Protein AF-A0A968BWE9-F1 (afdb_monomer_lite)

Sequence (82 aa):
MEFSNTMRAHRERYGTTPAYREAARDMLRMVAPFAPHIAEELWMSLGEAYSVHQQPWPVCDAALTVEETIVLVIQVNGKVRD

Radius of gyration: 17.74 Å; chains: 1; bounding box: 42×24×45 Å

Structure (mmCIF, N/CA/C/O backbone):
data_AF-A0A968BWE9-F1
#
_entry.id   AF-A0A968BWE9-F1
#
loop_
_atom_site.group_PDB
_atom_site.id
_atom_site.type_symbol
_atom_site.label_atom_id
_atom_site.label_alt_id
_atom_site.label_comp_id
_atom_site.label_asym_id
_atom_site.label_entity_id
_atom_site.label_seq_id
_atom_site.pdbx_PDB_ins_code
_atom_site.Cartn_x
_atom_site.Cartn_y
_atom_site.Cartn_z
_atom_site.occupancy
_atom_site.B_iso_or_equiv
_atom_site.auth_seq_id
_atom_site.auth_comp_id
_atom_site.auth_asym_id
_atom_site.auth_atom_id
_atom_site.pdbx_PDB_model_num
ATOM 1 N N . MET A 1 1 ? -3.068 10.685 1.473 1.00 77.50 1 MET A N 1
ATOM 2 C CA . MET A 1 1 ? -2.058 11.234 2.412 1.00 77.50 1 MET A CA 1
ATOM 3 C C . MET A 1 1 ? -1.886 10.355 3.646 1.00 77.50 1 MET A C 1
ATOM 5 O O . MET A 1 1 ? -0.754 10.019 3.954 1.00 77.50 1 MET A O 1
ATOM 9 N N . GLU A 1 2 ? -2.961 9.923 4.309 1.00 93.88 2 GLU A N 1
ATOM 10 C CA . GLU A 1 2 ? -2.884 9.035 5.484 1.00 93.88 2 GLU A CA 1
ATOM 11 C C . GLU A 1 2 ? -2.115 7.729 5.226 1.00 93.88 2 GLU A C 1
ATOM 13 O O . GLU A 1 2 ? -1.162 7.438 5.940 1.00 93.88 2 GLU A O 1
ATOM 18 N N . PHE A 1 3 ? -2.420 7.017 4.136 1.00 93.19 3 PHE A N 1
ATOM 19 C CA . PHE A 1 3 ? -1.707 5.786 3.765 1.00 93.19 3 PHE A CA 1
ATOM 20 C C . PHE A 1 3 ? -0.183 5.982 3.647 1.00 93.19 3 PHE A C 1
ATOM 22 O O . PHE A 1 3 ? 0.597 5.201 4.189 1.00 93.19 3 PHE A O 1
ATOM 29 N N . SER A 1 4 ? 0.254 7.091 3.038 1.00 93.88 4 SER A N 1
ATOM 30 C CA . SER A 1 4 ? 1.676 7.444 2.942 1.00 93.88 4 SER A CA 1
ATOM 31 C C . SER A 1 4 ? 2.314 7.703 4.310 1.00 93.88 4 SER A C 1
ATOM 33 O O . SER A 1 4 ? 3.485 7.375 4.507 1.00 93.88 4 SER A O 1
ATOM 35 N N . ASN A 1 5 ? 1.572 8.297 5.249 1.00 96.56 5 ASN A N 1
ATOM 36 C CA . ASN A 1 5 ? 2.060 8.535 6.607 1.00 96.56 5 ASN A CA 1
ATOM 37 C C . ASN A 1 5 ? 2.234 7.208 7.358 1.00 96.56 5 ASN A C 1
ATOM 39 O O . ASN A 1 5 ? 3.276 6.994 7.979 1.00 96.56 5 ASN A O 1
ATOM 43 N N . THR A 1 6 ? 1.266 6.296 7.238 1.00 96.25 6 THR A N 1
ATOM 44 C CA . THR A 1 6 ? 1.327 4.952 7.831 1.00 96.25 6 THR A CA 1
ATOM 45 C C . THR A 1 6 ? 2.493 4.142 7.268 1.00 96.25 6 THR A C 1
ATOM 47 O O . THR A 1 6 ? 3.262 3.559 8.031 1.00 96.25 6 THR A O 1
ATOM 50 N N . MET A 1 7 ? 2.702 4.168 5.947 1.00 95.88 7 MET A N 1
ATOM 51 C CA . MET A 1 7 ? 3.855 3.520 5.310 1.00 95.88 7 MET A CA 1
ATOM 52 C C . MET A 1 7 ? 5.191 4.068 5.823 1.00 95.88 7 MET A C 1
ATOM 54 O O . MET A 1 7 ? 6.121 3.296 6.066 1.00 95.88 7 MET A O 1
ATOM 58 N N . ARG A 1 8 ? 5.300 5.391 6.010 1.00 95.56 8 ARG A N 1
ATOM 59 C CA . ARG A 1 8 ? 6.512 6.018 6.555 1.00 95.56 8 ARG A CA 1
ATOM 60 C C . ARG A 1 8 ? 6.798 5.521 7.972 1.00 95.56 8 ARG A C 1
ATOM 62 O O . ARG A 1 8 ? 7.903 5.046 8.221 1.00 95.56 8 ARG A O 1
ATOM 69 N N . ALA A 1 9 ? 5.799 5.553 8.854 1.00 96.62 9 ALA A N 1
ATOM 70 C CA . ALA A 1 9 ? 5.932 5.063 10.227 1.00 96.62 9 ALA A CA 1
ATOM 71 C C . ALA A 1 9 ? 6.288 3.565 10.274 1.00 96.62 9 ALA A C 1
ATOM 73 O O . ALA A 1 9 ? 7.156 3.148 11.043 1.00 96.62 9 ALA A O 1
ATOM 74 N N . HIS A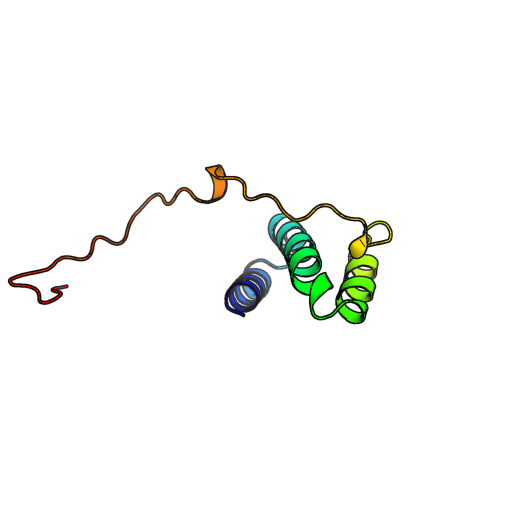 1 10 ? 5.673 2.754 9.406 1.00 96.81 10 HIS A N 1
ATOM 75 C CA . HIS A 1 10 ? 6.017 1.341 9.269 1.00 96.81 10 HIS A CA 1
ATOM 76 C C . HIS A 1 10 ? 7.488 1.160 8.864 1.00 96.81 10 HIS A C 1
ATOM 78 O O . HIS A 1 10 ? 8.195 0.357 9.469 1.00 96.81 10 HIS A O 1
ATOM 84 N N . ARG A 1 11 ? 7.976 1.901 7.860 1.00 95.81 11 ARG A N 1
ATOM 85 C CA . ARG A 1 11 ? 9.373 1.811 7.401 1.00 95.81 11 ARG A CA 1
ATOM 86 C C . ARG A 1 11 ? 10.368 2.249 8.472 1.00 95.81 11 ARG A C 1
ATOM 88 O O . ARG A 1 11 ? 11.412 1.622 8.604 1.00 95.81 11 ARG A O 1
ATOM 95 N N . GLU A 1 12 ? 10.065 3.302 9.222 1.00 96.62 12 GLU A N 1
ATOM 96 C CA . GLU A 1 12 ? 10.915 3.762 10.329 1.00 96.62 12 GLU A CA 1
ATOM 97 C C . GLU A 1 12 ? 11.042 2.694 11.420 1.00 96.62 12 GLU A C 1
ATOM 99 O O . GLU A 1 12 ? 12.123 2.500 11.972 1.00 96.62 12 GLU A O 1
ATOM 104 N N . ARG A 1 13 ? 9.955 1.964 11.696 1.00 97.31 13 ARG A N 1
ATOM 105 C CA . ARG A 1 13 ? 9.916 0.951 12.755 1.00 97.31 13 ARG A CA 1
ATOM 106 C C . ARG A 1 13 ? 10.447 -0.419 12.331 1.00 97.31 13 ARG A C 1
ATOM 108 O O . ARG A 1 13 ? 11.088 -1.091 13.134 1.00 97.31 13 ARG A O 1
ATOM 115 N N . TYR A 1 14 ? 10.159 -0.847 11.105 1.00 96.38 14 TYR A N 1
ATOM 116 C CA . TYR A 1 14 ? 10.387 -2.223 10.642 1.00 96.38 14 TYR A CA 1
A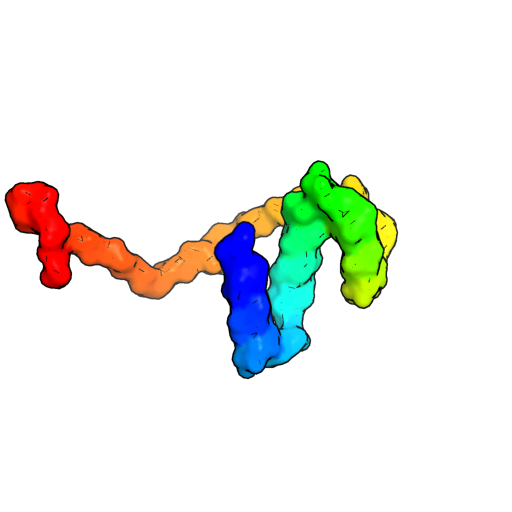TOM 117 C C . TYR A 1 14 ? 11.263 -2.318 9.385 1.00 96.38 14 TYR A C 1
ATOM 119 O O . TYR A 1 14 ? 11.575 -3.418 8.930 1.00 96.38 14 TYR A O 1
ATOM 127 N N . GLY A 1 15 ? 11.669 -1.189 8.802 1.00 95.31 15 GLY A N 1
ATOM 128 C CA . GLY A 1 15 ? 12.426 -1.154 7.554 1.00 95.31 15 GLY A CA 1
ATOM 129 C C . GLY A 1 15 ? 11.605 -1.576 6.330 1.00 95.31 15 GLY A C 1
ATOM 130 O O . GLY A 1 15 ? 10.374 -1.493 6.299 1.00 95.31 15 GLY A O 1
ATOM 131 N N . THR A 1 16 ? 12.309 -2.013 5.285 1.00 93.88 16 THR A N 1
ATOM 132 C CA . THR A 1 16 ? 11.717 -2.438 4.007 1.00 93.88 16 THR A CA 1
ATOM 133 C C . THR A 1 16 ? 11.322 -3.917 4.063 1.00 93.88 16 THR A C 1
ATOM 135 O O . THR A 1 16 ? 12.065 -4.788 3.608 1.00 93.88 16 THR A O 1
ATOM 138 N N . THR A 1 17 ? 10.149 -4.204 4.623 1.00 96.81 17 THR A N 1
ATOM 139 C CA . THR A 1 17 ? 9.574 -5.559 4.681 1.00 96.81 17 THR A CA 1
ATOM 140 C C . THR A 1 17 ? 8.880 -5.947 3.362 1.00 96.81 17 THR A C 1
ATOM 142 O O . THR A 1 17 ? 8.631 -5.077 2.520 1.00 96.81 17 THR A O 1
ATOM 145 N N . PRO A 1 18 ? 8.524 -7.232 3.156 1.00 95.75 18 PRO A N 1
ATOM 146 C CA . PRO A 1 18 ? 7.686 -7.640 2.026 1.00 95.75 18 PRO A CA 1
ATOM 147 C C . PRO A 1 18 ? 6.354 -6.879 1.960 1.00 95.75 18 PRO A C 1
ATOM 149 O O . PRO A 1 18 ? 6.017 -6.357 0.901 1.00 95.75 18 PRO A O 1
ATOM 152 N N . ALA A 1 19 ? 5.676 -6.704 3.100 1.00 94.69 19 ALA A N 1
ATOM 153 C CA . ALA A 1 19 ? 4.438 -5.927 3.191 1.00 94.69 19 ALA A CA 1
ATOM 154 C C . ALA A 1 19 ? 4.639 -4.454 2.791 1.00 94.69 19 ALA A C 1
ATOM 156 O O . ALA A 1 19 ? 3.810 -3.871 2.100 1.00 94.69 19 ALA A O 1
ATOM 157 N N . TYR A 1 20 ? 5.777 -3.847 3.155 1.00 96.25 20 TYR A N 1
ATOM 158 C CA . TYR A 1 20 ? 6.098 -2.490 2.707 1.00 96.25 20 TYR A CA 1
ATOM 159 C C . TYR A 1 20 ? 6.279 -2.414 1.183 1.00 96.25 20 TYR A C 1
ATOM 161 O O . TYR A 1 20 ? 5.841 -1.449 0.560 1.00 96.25 20 TYR A O 1
ATOM 169 N N . ARG A 1 21 ? 6.930 -3.414 0.569 1.00 95.50 21 ARG A N 1
ATOM 170 C CA . ARG A 1 21 ? 7.111 -3.457 -0.893 1.00 95.50 21 ARG A CA 1
ATOM 171 C C . ARG A 1 21 ? 5.780 -3.614 -1.620 1.00 95.50 21 ARG A C 1
ATOM 173 O O . ARG A 1 21 ? 5.567 -2.938 -2.620 1.00 95.50 21 ARG A O 1
ATOM 180 N N . GLU A 1 22 ? 4.897 -4.466 -1.113 1.00 95.25 22 GLU A N 1
ATOM 181 C CA . GLU A 1 22 ? 3.533 -4.620 -1.625 1.00 95.25 22 GLU A CA 1
ATOM 182 C C . GLU A 1 22 ? 2.755 -3.302 -1.534 1.00 95.25 22 GLU A C 1
ATOM 184 O O . GLU A 1 22 ? 2.303 -2.785 -2.555 1.00 95.25 22 GLU A O 1
ATOM 189 N N . ALA A 1 23 ? 2.739 -2.676 -0.354 1.00 96.06 23 ALA A N 1
ATOM 190 C CA . ALA A 1 23 ? 2.111 -1.374 -0.152 1.00 96.06 23 ALA A CA 1
ATOM 191 C C . ALA A 1 23 ? 2.683 -0.289 -1.084 1.00 96.06 23 ALA A C 1
ATOM 193 O O . ALA A 1 23 ? 1.936 0.541 -1.598 1.00 96.06 23 ALA A O 1
ATOM 194 N N . ALA A 1 24 ? 3.996 -0.297 -1.343 1.00 96.38 24 ALA A N 1
ATOM 195 C CA . ALA A 1 24 ? 4.627 0.633 -2.277 1.00 96.38 24 ALA A CA 1
ATOM 196 C C . ALA A 1 24 ? 4.167 0.416 -3.723 1.00 96.38 24 ALA A C 1
ATOM 198 O O . ALA A 1 24 ? 3.876 1.394 -4.409 1.00 96.38 24 ALA A O 1
ATOM 199 N N . ARG A 1 25 ? 4.044 -0.836 -4.179 1.00 96.69 25 ARG A N 1
ATOM 200 C CA . ARG A 1 25 ? 3.510 -1.146 -5.516 1.00 96.69 25 ARG A CA 1
ATOM 201 C C . ARG A 1 25 ? 2.081 -0.636 -5.668 1.00 96.69 25 ARG A C 1
ATOM 203 O O . ARG A 1 25 ? 1.780 0.047 -6.646 1.00 96.69 25 ARG A O 1
ATOM 210 N N . ASP A 1 26 ? 1.222 -0.911 -4.694 1.00 96.38 26 ASP A N 1
ATOM 211 C CA . ASP A 1 26 ? -0.177 -0.489 -4.760 1.00 96.38 26 ASP A CA 1
ATOM 212 C C . ASP A 1 26 ? -0.328 1.027 -4.638 1.00 96.38 26 ASP A C 1
ATOM 214 O O . ASP A 1 26 ? -1.110 1.626 -5.377 1.00 96.38 26 ASP A O 1
ATOM 218 N N . MET A 1 27 ? 0.485 1.676 -3.798 1.00 96.69 27 MET A N 1
ATOM 219 C CA . MET A 1 27 ? 0.559 3.137 -3.732 1.00 96.69 27 MET A CA 1
ATOM 220 C C . MET A 1 27 ? 0.903 3.742 -5.096 1.00 96.69 27 MET A C 1
ATOM 222 O O . MET A 1 27 ? 0.253 4.696 -5.520 1.00 96.69 27 MET A O 1
ATOM 226 N N . LEU A 1 28 ? 1.894 3.193 -5.805 1.00 97.31 28 LEU A N 1
ATOM 227 C CA . LEU A 1 28 ? 2.285 3.703 -7.121 1.00 97.31 28 LEU A CA 1
ATOM 228 C C . LEU A 1 28 ? 1.189 3.511 -8.168 1.00 97.31 28 LEU A C 1
ATOM 230 O O . LEU A 1 28 ? 0.934 4.439 -8.930 1.00 97.31 28 LEU A O 1
ATOM 234 N N . ARG A 1 29 ? 0.484 2.373 -8.163 1.00 97.19 29 ARG A N 1
ATOM 235 C CA . ARG A 1 29 ? -0.688 2.160 -9.031 1.00 97.19 29 ARG A CA 1
ATOM 236 C C . ARG A 1 29 ? -1.806 3.164 -8.735 1.00 97.19 29 ARG A C 1
ATOM 238 O O . ARG A 1 29 ? -2.398 3.702 -9.664 1.00 97.19 29 ARG A O 1
ATOM 245 N N . MET A 1 30 ? -2.055 3.473 -7.459 1.00 96.62 30 MET A N 1
ATOM 246 C CA . MET A 1 30 ? -3.070 4.456 -7.059 1.00 96.62 30 MET A CA 1
ATOM 247 C C . MET A 1 30 ? -2.688 5.901 -7.398 1.00 96.62 30 MET A C 1
ATOM 249 O O . MET A 1 30 ? -3.557 6.722 -7.690 1.00 96.62 30 MET A O 1
ATOM 253 N N . VAL A 1 31 ? -1.394 6.227 -7.353 1.00 96.88 31 VAL A N 1
ATOM 254 C CA . VAL A 1 31 ? -0.871 7.572 -7.642 1.00 96.88 31 VAL A CA 1
ATOM 255 C C . VAL A 1 31 ? -0.643 7.796 -9.140 1.00 96.88 31 VAL A C 1
ATOM 257 O O . VAL A 1 31 ? -0.687 8.943 -9.585 1.00 96.88 31 VAL A O 1
ATOM 260 N N . ALA A 1 32 ? -0.451 6.736 -9.930 1.00 97.50 32 ALA A N 1
ATOM 261 C CA . ALA A 1 32 ? -0.165 6.808 -11.363 1.00 97.50 32 ALA A CA 1
ATOM 262 C C . ALA A 1 32 ? -1.126 7.709 -12.171 1.00 97.50 32 ALA A C 1
ATOM 264 O O . ALA A 1 32 ? -0.620 8.506 -12.963 1.00 97.50 32 ALA A O 1
ATOM 265 N N . PRO A 1 33 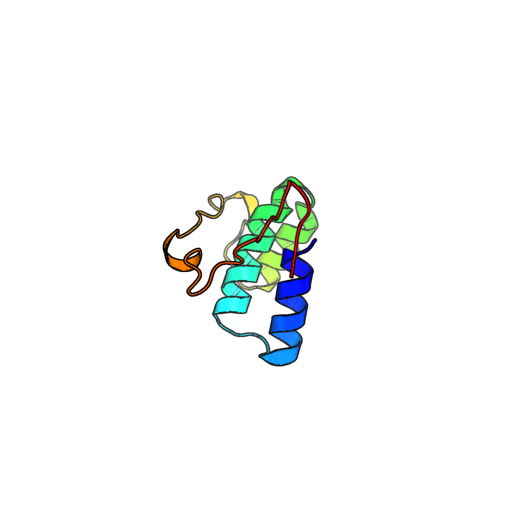? -2.458 7.708 -11.950 1.00 96.75 33 PRO A N 1
ATOM 266 C CA . PRO A 1 33 ? -3.366 8.618 -12.657 1.00 96.75 33 PRO A CA 1
ATOM 267 C C . PRO A 1 33 ? -3.143 10.108 -12.348 1.00 96.75 33 PRO A C 1
ATOM 269 O O . PRO A 1 33 ? -3.517 10.963 -13.146 1.00 96.75 33 PRO A O 1
ATOM 272 N N . PHE A 1 34 ? -2.550 10.433 -11.194 1.00 97.31 34 PHE A N 1
ATOM 273 C CA . PHE A 1 34 ? -2.346 11.809 -10.726 1.00 97.31 34 PHE A CA 1
ATOM 274 C C . PHE A 1 34 ? -0.926 12.321 -10.984 1.00 97.31 34 PHE A C 1
ATOM 276 O O . PHE A 1 34 ? -0.738 13.487 -11.324 1.00 97.31 34 PHE A O 1
ATOM 283 N N . ALA A 1 35 ? 0.079 11.461 -10.814 1.00 97.06 35 ALA A N 1
ATOM 284 C CA . ALA A 1 35 ? 1.491 11.793 -10.988 1.00 97.06 35 ALA A CA 1
ATOM 285 C C . ALA A 1 35 ? 2.189 10.738 -11.868 1.00 97.06 35 ALA A C 1
ATOM 287 O O . ALA A 1 35 ? 3.047 9.997 -11.382 1.00 97.06 35 ALA A O 1
ATOM 288 N N . PRO A 1 36 ? 1.841 10.658 -13.166 1.00 97.25 36 PRO A N 1
ATOM 289 C CA . PRO A 1 36 ? 2.195 9.528 -14.024 1.00 97.25 36 PRO A CA 1
ATOM 290 C C . PRO A 1 36 ? 3.697 9.339 -14.222 1.00 97.25 36 PRO A C 1
ATOM 292 O O . PRO A 1 36 ? 4.172 8.207 -14.232 1.00 97.25 36 PRO A O 1
ATOM 295 N N . HIS A 1 37 ? 4.447 10.435 -14.346 1.00 97.38 37 HIS A N 1
ATOM 296 C CA . HIS A 1 37 ? 5.892 10.388 -14.575 1.00 97.38 37 HIS A CA 1
ATOM 297 C C . HIS A 1 37 ? 6.649 9.919 -13.327 1.00 97.38 37 HIS A C 1
ATOM 299 O O . HIS A 1 37 ? 7.482 9.024 -13.406 1.00 97.38 37 HIS A O 1
ATOM 305 N N . ILE A 1 38 ? 6.310 10.477 -12.158 1.00 97.19 38 ILE A N 1
ATOM 306 C CA . ILE A 1 38 ? 6.936 10.088 -10.886 1.00 97.19 38 ILE A CA 1
ATOM 307 C C . ILE A 1 38 ? 6.572 8.643 -10.539 1.00 97.19 38 ILE A C 1
ATOM 309 O O . ILE A 1 38 ? 7.428 7.887 -10.088 1.00 97.19 38 ILE A O 1
ATOM 313 N N . ALA A 1 39 ? 5.316 8.246 -10.762 1.00 97.50 39 ALA A N 1
ATOM 314 C CA . ALA A 1 39 ? 4.8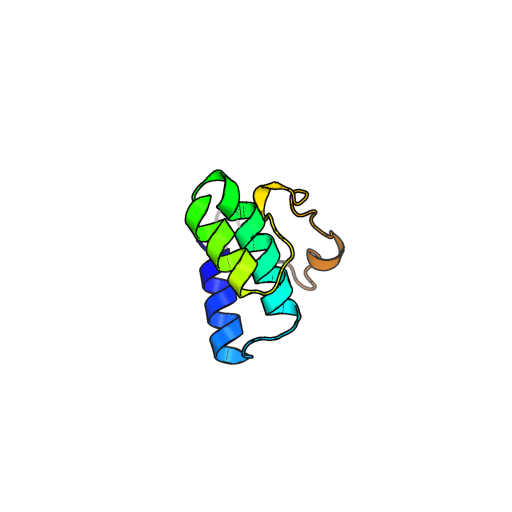92 6.875 -10.525 1.00 97.50 39 ALA A CA 1
ATOM 315 C C . ALA A 1 39 ? 5.679 5.879 -11.391 1.00 97.50 39 ALA A C 1
ATOM 317 O O . ALA A 1 39 ? 6.101 4.849 -10.875 1.00 97.50 39 ALA A O 1
ATOM 318 N N . GLU A 1 40 ? 5.929 6.204 -12.664 1.00 97.62 40 GLU A N 1
ATOM 319 C CA . GLU A 1 40 ? 6.717 5.367 -13.576 1.00 97.62 40 GLU A CA 1
ATOM 320 C C . GLU A 1 40 ? 8.177 5.218 -13.122 1.00 97.62 40 GLU A C 1
ATOM 322 O O . GLU A 1 40 ? 8.678 4.099 -13.012 1.00 97.62 40 GLU A O 1
ATOM 327 N N . GLU A 1 41 ? 8.858 6.320 -12.796 1.00 97.62 41 GLU A N 1
ATOM 328 C CA . GLU A 1 41 ? 10.260 6.252 -12.359 1.00 97.62 41 GLU A CA 1
ATOM 329 C C . GLU A 1 41 ? 10.426 5.462 -11.057 1.00 97.62 41 GLU A C 1
ATOM 331 O O . GLU A 1 41 ? 11.356 4.660 -10.908 1.00 97.62 41 GLU A O 1
ATOM 336 N N . LEU A 1 42 ? 9.504 5.648 -10.109 1.00 96.69 42 LEU A N 1
ATOM 337 C CA . LEU A 1 42 ? 9.517 4.909 -8.849 1.00 96.69 42 LEU A CA 1
ATOM 338 C C . LEU A 1 42 ? 9.167 3.430 -9.049 1.00 96.69 42 LEU A C 1
ATOM 340 O O . LEU A 1 42 ? 9.740 2.580 -8.370 1.00 96.69 42 LEU A O 1
ATOM 344 N N . TRP A 1 43 ? 8.278 3.109 -9.991 1.00 97.56 43 TRP A N 1
ATOM 345 C CA . TRP A 1 43 ? 7.923 1.732 -10.344 1.00 97.56 43 TRP A CA 1
ATOM 346 C C . TRP A 1 43 ? 9.130 0.975 -10.903 1.00 97.56 43 TRP A C 1
ATOM 348 O O . TRP A 1 43 ? 9.466 -0.106 -10.416 1.00 97.56 43 TRP A O 1
ATOM 358 N N . MET A 1 44 ? 9.863 1.593 -11.834 1.00 96.44 44 MET A N 1
ATOM 359 C CA . MET A 1 44 ? 11.131 1.050 -12.329 1.00 96.44 44 MET A CA 1
ATOM 360 C C . MET A 1 44 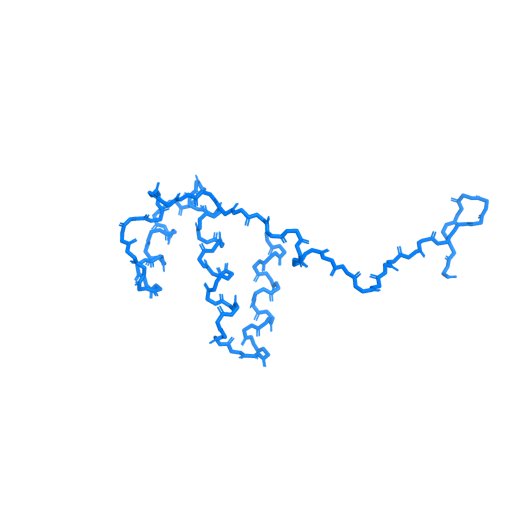? 12.179 0.927 -11.215 1.00 96.44 44 MET A C 1
ATOM 362 O O . MET A 1 44 ? 12.884 -0.077 -11.137 1.00 96.44 44 MET A O 1
ATOM 366 N N . SER A 1 45 ? 12.262 1.913 -10.315 1.00 94.75 45 SER A N 1
ATOM 367 C CA . SER A 1 45 ? 13.200 1.895 -9.181 1.00 94.75 45 SER A CA 1
ATOM 368 C C . SER A 1 45 ? 12.919 0.767 -8.181 1.00 94.75 45 SER A C 1
ATOM 370 O O . SER A 1 45 ? 13.837 0.302 -7.504 1.00 94.75 45 SER A O 1
ATOM 372 N N . LEU A 1 46 ? 11.670 0.295 -8.087 1.00 93.56 46 LEU A N 1
ATOM 373 C CA . LEU A 1 46 ? 11.306 -0.896 -7.310 1.00 93.56 46 LEU A CA 1
ATOM 374 C C . LEU A 1 46 ? 11.727 -2.214 -7.986 1.00 93.56 46 LEU A C 1
ATOM 376 O O . LEU A 1 46 ? 11.667 -3.262 -7.340 1.00 93.56 46 LEU A O 1
ATOM 380 N N . GLY A 1 47 ? 12.193 -2.164 -9.239 1.00 94.88 47 GLY A N 1
ATOM 381 C CA . GLY A 1 47 ? 12.569 -3.330 -10.040 1.00 94.88 47 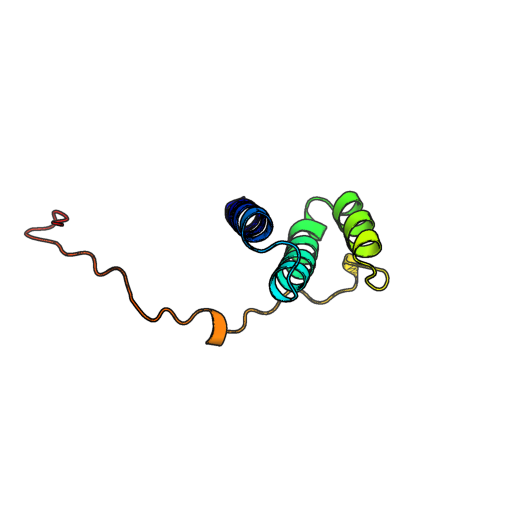GLY A CA 1
ATOM 382 C C . GLY A 1 47 ? 11.383 -4.013 -10.721 1.00 94.88 47 GLY A C 1
ATOM 383 O O . GLY A 1 47 ? 11.496 -5.171 -11.118 1.00 94.88 47 GLY A O 1
ATOM 384 N N . GLU A 1 48 ? 10.244 -3.327 -10.830 1.00 95.50 48 GLU A N 1
ATOM 385 C CA . GLU A 1 48 ? 9.058 -3.860 -11.493 1.00 95.50 48 GLU A CA 1
ATOM 386 C C . GLU A 1 48 ? 9.168 -3.783 -13.020 1.00 95.50 48 GLU A C 1
ATOM 388 O O . GLU A 1 48 ? 9.883 -2.952 -13.584 1.00 95.50 48 GLU A O 1
ATOM 393 N N . ALA A 1 49 ? 8.419 -4.646 -13.708 1.00 93.81 49 ALA A N 1
ATOM 394 C CA . ALA A 1 49 ? 8.347 -4.617 -15.162 1.00 93.81 49 ALA A CA 1
ATOM 395 C C . ALA A 1 49 ? 7.626 -3.350 -15.648 1.00 93.81 49 ALA A C 1
ATOM 397 O O . ALA A 1 49 ? 6.569 -2.988 -15.125 1.00 93.81 49 ALA A O 1
ATOM 398 N N . TYR A 1 50 ? 8.177 -2.703 -16.676 1.00 90.62 50 TYR A N 1
ATOM 399 C CA . TYR A 1 50 ? 7.511 -1.592 -17.354 1.00 90.62 50 TYR A CA 1
ATOM 400 C C . TYR A 1 50 ? 6.139 -2.042 -17.887 1.00 90.62 50 TYR A C 1
ATOM 402 O O . TYR A 1 50 ? 6.053 -3.101 -18.508 1.00 90.62 50 TYR A O 1
ATOM 410 N N . SER A 1 51 ? 5.041 -1.307 -17.691 1.00 95.19 51 SER A N 1
ATOM 411 C CA . SER A 1 51 ? 4.860 0.013 -17.046 1.00 95.19 51 SER A CA 1
ATOM 412 C C . SER A 1 51 ? 3.834 -0.068 -15.914 1.00 95.19 51 SER A C 1
ATOM 414 O O . SER A 1 51 ? 2.933 -0.913 -15.967 1.00 95.19 51 SER A O 1
ATOM 416 N N . VAL A 1 52 ? 3.902 0.853 -14.940 1.00 97.19 52 VAL A N 1
ATOM 417 C CA . VAL A 1 52 ? 2.853 1.013 -13.909 1.00 97.19 52 VAL A CA 1
ATOM 418 C C . VAL A 1 52 ? 1.476 1.276 -14.529 1.00 97.19 52 VAL A C 1
ATOM 420 O O . VAL A 1 52 ? 0.471 0.780 -14.030 1.00 97.19 52 VAL A O 1
ATOM 423 N N . HIS A 1 53 ? 1.430 1.975 -15.667 1.00 96.31 53 HIS A N 1
ATOM 424 C CA . HIS A 1 53 ? 0.197 2.322 -16.385 1.00 96.31 53 HIS A CA 1
ATOM 425 C C . HIS A 1 53 ? -0.439 1.138 -17.121 1.00 96.31 53 HIS A C 1
ATOM 427 O O . HIS A 1 53 ? -1.572 1.238 -17.581 1.00 96.31 53 HIS A O 1
ATOM 433 N N . GLN A 1 54 ? 0.281 0.021 -17.244 1.00 96.19 54 GLN A N 1
ATOM 434 C CA . GLN A 1 54 ? -0.224 -1.225 -17.831 1.00 96.19 54 GLN A CA 1
ATOM 435 C C . GLN A 1 54 ? -0.679 -2.228 -16.764 1.00 96.19 54 GLN A C 1
ATOM 437 O O . GLN A 1 54 ? -1.164 -3.309 -17.100 1.00 96.19 54 GLN A O 1
ATOM 442 N N . GLN A 1 55 ? -0.512 -1.898 -15.481 1.00 95.94 55 GLN A N 1
ATOM 443 C CA . GLN A 1 55 ? -0.902 -2.777 -14.386 1.00 95.94 55 GLN A CA 1
ATOM 444 C C . GLN A 1 55 ? -2.400 -2.666 -14.095 1.00 95.94 55 GLN A C 1
ATOM 446 O O . GLN A 1 55 ? -2.977 -1.583 -14.222 1.00 95.94 55 GLN A O 1
ATOM 451 N N . PRO A 1 56 ? -3.043 -3.762 -13.653 1.00 95.44 56 PRO A N 1
ATOM 452 C CA . PRO A 1 56 ? -4.403 -3.685 -13.150 1.00 95.44 56 PRO A CA 1
ATOM 453 C C . PRO A 1 56 ? -4.466 -2.797 -11.903 1.00 95.44 56 PRO A C 1
ATOM 455 O O . PRO A 1 56 ? -3.506 -2.694 -11.132 1.00 95.44 56 PRO A O 1
ATOM 458 N N . TRP A 1 57 ? -5.628 -2.183 -11.690 1.00 95.81 57 TRP A N 1
ATOM 459 C CA . TRP A 1 57 ? -5.896 -1.453 -10.457 1.00 95.81 57 TRP A CA 1
ATOM 460 C C . TRP A 1 57 ? -5.831 -2.402 -9.245 1.00 95.81 57 TRP A C 1
ATOM 462 O O . TRP A 1 57 ? -6.303 -3.539 -9.361 1.00 95.81 57 TRP A O 1
ATOM 472 N N . PRO A 1 58 ? -5.279 -1.973 -8.093 1.00 94.69 58 PRO A N 1
ATOM 473 C CA . PRO A 1 58 ? -5.223 -2.804 -6.894 1.00 94.69 58 PRO A CA 1
ATOM 474 C C . PRO A 1 58 ? -6.610 -3.286 -6.466 1.00 94.69 58 PRO A C 1
ATOM 476 O O . PRO A 1 58 ? -7.571 -2.514 -6.433 1.00 94.69 58 PRO A O 1
ATOM 479 N N . VAL A 1 59 ? -6.705 -4.566 -6.111 1.00 94.81 59 VAL A N 1
ATOM 480 C CA . VAL A 1 59 ? -7.929 -5.173 -5.584 1.00 94.81 59 VAL A CA 1
ATOM 481 C C . VAL A 1 59 ? -7.755 -5.367 -4.086 1.00 94.81 59 VAL A C 1
ATOM 483 O O . VAL A 1 59 ? -6.758 -5.926 -3.642 1.00 94.81 59 VAL A O 1
ATOM 486 N N . CYS A 1 60 ? -8.727 -4.894 -3.310 1.00 93.56 60 CYS A N 1
ATOM 487 C CA . CYS A 1 60 ? -8.717 -5.047 -1.862 1.00 93.56 60 CYS A CA 1
ATOM 488 C C . CYS A 1 60 ? -9.026 -6.500 -1.475 1.00 93.56 60 CYS A C 1
ATOM 490 O O . CYS A 1 60 ? -10.059 -7.041 -1.875 1.00 93.56 60 CYS A O 1
ATOM 492 N N . ASP A 1 61 ? -8.148 -7.107 -0.678 1.00 94.19 61 ASP A N 1
ATOM 493 C CA . ASP A 1 61 ? -8.431 -8.371 -0.004 1.00 94.19 61 ASP A CA 1
ATOM 494 C C . ASP A 1 61 ? -9.231 -8.099 1.276 1.00 94.19 61 ASP A C 1
ATOM 496 O O . ASP A 1 61 ? -8.720 -7.532 2.244 1.00 94.19 61 ASP A O 1
ATOM 500 N N . ALA A 1 62 ? -10.496 -8.522 1.284 1.00 94.50 62 ALA A N 1
ATOM 501 C CA . ALA A 1 62 ? -11.386 -8.343 2.425 1.00 94.50 62 ALA A CA 1
ATOM 502 C C . ALA A 1 62 ? -10.856 -9.017 3.703 1.00 94.50 62 ALA A C 1
ATOM 504 O O . ALA A 1 62 ? -11.131 -8.525 4.799 1.00 94.50 62 ALA A O 1
ATOM 505 N N . ALA A 1 63 ? -10.060 -10.086 3.592 1.00 95.00 63 ALA A N 1
ATOM 506 C CA . ALA A 1 63 ? -9.467 -10.743 4.754 1.00 95.00 63 ALA A CA 1
ATOM 507 C C . ALA A 1 63 ? -8.493 -9.825 5.513 1.00 95.00 63 ALA A C 1
ATOM 509 O O . ALA A 1 63 ? -8.398 -9.916 6.734 1.00 95.00 63 ALA A O 1
ATOM 510 N N . LEU A 1 64 ? -7.825 -8.899 4.814 1.00 92.38 64 LEU A N 1
ATOM 511 C CA . LEU A 1 64 ? -6.903 -7.927 5.414 1.00 92.38 64 LEU A CA 1
ATOM 512 C C . LEU A 1 64 ? -7.620 -6.733 6.061 1.00 92.38 64 LEU A C 1
ATOM 514 O O . LEU A 1 64 ? -6.979 -5.928 6.731 1.00 92.38 64 LEU A O 1
ATOM 518 N N . THR A 1 65 ? -8.936 -6.608 5.863 1.00 92.62 65 THR A N 1
ATOM 519 C CA . THR A 1 65 ? -9.757 -5.529 6.444 1.00 92.62 65 THR A CA 1
ATOM 520 C C . THR A 1 65 ? -10.445 -5.923 7.748 1.00 92.62 65 THR A C 1
ATOM 522 O O . THR A 1 65 ? -11.130 -5.104 8.355 1.00 92.62 65 THR A O 1
ATOM 525 N N . VAL A 1 66 ? -10.287 -7.176 8.183 1.00 93.81 66 VAL A N 1
ATOM 526 C CA . VAL A 1 66 ? -10.896 -7.669 9.418 1.00 93.81 66 VAL A CA 1
ATOM 527 C C . VAL A 1 66 ? -10.141 -7.108 10.621 1.00 93.81 66 VAL A C 1
ATOM 529 O O . VAL A 1 66 ? -8.967 -7.409 10.824 1.00 93.81 66 VAL A O 1
ATOM 532 N N . GLU A 1 67 ? -10.834 -6.322 11.440 1.00 92.44 67 GLU A N 1
ATOM 533 C CA . GLU A 1 67 ? -10.330 -5.856 12.731 1.00 92.44 67 GLU A CA 1
ATOM 534 C C . GLU A 1 67 ? -10.728 -6.836 13.847 1.00 92.44 67 GLU A C 1
ATOM 536 O O . GLU A 1 67 ? -11.863 -7.311 13.901 1.00 92.44 67 GLU A O 1
ATOM 541 N N . GLU A 1 68 ? -9.803 -7.140 14.762 1.00 91.94 68 GLU A N 1
ATOM 542 C CA . GLU A 1 68 ? -10.088 -7.985 15.937 1.00 91.94 68 GLU A CA 1
ATOM 543 C C . GLU A 1 68 ? -10.953 -7.263 16.974 1.00 91.94 68 GLU A C 1
ATOM 545 O O . GLU A 1 68 ? -11.698 -7.881 17.737 1.00 91.94 68 GLU A O 1
ATOM 550 N N . THR A 1 69 ? -10.833 -5.939 17.020 1.00 93.31 69 THR A N 1
ATOM 551 C CA . THR A 1 69 ? -11.547 -5.069 17.944 1.00 93.31 69 THR A CA 1
ATOM 552 C C . THR A 1 69 ? -12.180 -3.936 17.163 1.00 93.31 69 THR A C 1
ATOM 554 O O . THR A 1 69 ? -11.611 -3.445 16.198 1.00 93.31 69 THR A O 1
ATOM 557 N N . ILE A 1 70 ? -13.369 -3.519 17.589 1.00 91.56 70 ILE A N 1
ATOM 558 C CA . ILE A 1 70 ? -14.066 -2.380 16.997 1.00 91.56 70 ILE A CA 1
ATOM 559 C C . ILE A 1 70 ? -14.206 -1.271 18.031 1.00 91.56 70 ILE A C 1
ATOM 561 O O . ILE A 1 70 ? -14.395 -1.527 19.223 1.00 91.56 70 ILE A O 1
ATOM 565 N N . VAL A 1 71 ? -14.158 -0.023 17.571 1.00 90.44 71 VAL A N 1
ATOM 566 C CA . VAL A 1 71 ? -14.447 1.136 18.419 1.00 90.44 71 VAL A CA 1
ATOM 567 C C . VAL A 1 71 ? -15.963 1.258 18.577 1.00 90.44 71 VAL A C 1
ATOM 569 O O . VAL A 1 71 ? -16.660 1.729 17.678 1.00 90.44 71 VAL A O 1
ATOM 572 N N . LEU A 1 72 ? -16.489 0.825 19.725 1.00 90.44 72 LEU A N 1
ATOM 573 C CA . LEU A 1 72 ? -17.903 0.995 20.054 1.00 90.44 72 LEU A CA 1
ATOM 574 C C . LEU A 1 72 ? -18.132 2.372 20.682 1.00 90.44 72 LEU A C 1
ATOM 576 O O . LEU A 1 72 ? -17.766 2.614 21.829 1.00 90.44 72 LEU A O 1
ATOM 580 N N . VAL A 1 73 ? -18.778 3.266 19.939 1.00 91.94 73 VAL A N 1
ATOM 581 C CA . VAL A 1 73 ? -19.147 4.591 20.450 1.00 91.94 73 VAL A CA 1
ATOM 582 C C . VAL A 1 73 ? -20.366 4.468 21.367 1.00 91.94 73 VAL A C 1
ATOM 584 O O . VAL A 1 73 ? -21.454 4.112 20.911 1.00 91.94 73 VAL A O 1
ATOM 587 N N . ILE A 1 74 ? -20.208 4.802 22.652 1.00 92.25 74 ILE A N 1
ATOM 588 C CA . ILE A 1 74 ? -21.304 4.819 23.629 1.00 92.25 74 ILE A CA 1
ATOM 589 C C . ILE A 1 74 ? -21.945 6.210 23.658 1.00 92.25 74 ILE A C 1
ATOM 591 O O . ILE A 1 74 ? -21.274 7.241 23.723 1.00 92.25 74 ILE A O 1
ATOM 595 N N . GLN A 1 75 ? -23.277 6.255 23.614 1.00 93.88 75 GLN A N 1
ATOM 596 C CA . GLN A 1 75 ? -24.040 7.498 23.707 1.00 93.88 75 GLN A CA 1
ATOM 597 C C . GLN A 1 75 ? -25.097 7.416 24.808 1.00 93.88 75 GLN A C 1
ATOM 599 O O . GLN A 1 75 ? -25.811 6.423 24.928 1.00 93.88 75 GLN A O 1
ATOM 604 N N . VAL A 1 76 ? -25.247 8.497 25.579 1.00 93.12 76 VAL A N 1
ATOM 605 C CA . VAL A 1 76 ? -26.320 8.666 26.572 1.00 93.12 76 VAL A CA 1
ATOM 606 C C . VAL A 1 76 ? -27.075 9.950 26.255 1.00 93.12 76 VAL A C 1
ATOM 608 O O . VAL A 1 76 ? -26.494 11.037 26.260 1.00 93.12 76 VAL A O 1
ATOM 611 N N . ASN A 1 77 ? -28.375 9.830 25.968 1.00 92.38 77 ASN A N 1
ATOM 612 C CA . ASN A 1 77 ? -29.237 10.942 25.542 1.00 92.38 77 ASN A CA 1
ATOM 613 C C . ASN A 1 77 ? -28.645 11.744 24.365 1.00 92.38 77 ASN A C 1
ATOM 615 O O . ASN A 1 77 ? -28.640 12.975 24.375 1.00 92.38 77 ASN A O 1
ATOM 619 N N . GLY A 1 78 ? -28.087 11.041 23.374 1.00 89.50 78 GLY A N 1
ATOM 620 C CA . GLY A 1 78 ? -27.512 11.645 22.167 1.00 89.50 78 GLY A CA 1
ATOM 621 C C . GLY A 1 78 ? -26.159 12.338 22.362 1.00 89.50 78 GLY A C 1
ATOM 622 O O . GLY A 1 78 ? -25.650 12.939 21.421 1.00 89.50 78 GLY A O 1
ATOM 623 N N . LYS A 1 79 ? -25.554 12.263 23.556 1.00 88.81 79 LYS A N 1
ATOM 624 C CA . LYS A 1 79 ? -24.189 12.747 23.805 1.00 88.81 79 LYS A CA 1
ATOM 625 C C . LYS A 1 79 ? -23.237 11.569 23.932 1.00 88.81 79 LYS A C 1
ATOM 627 O O . LYS A 1 79 ? -23.517 10.649 24.701 1.00 88.81 79 LYS A O 1
ATOM 632 N N . VAL A 1 80 ? -22.123 11.625 23.201 1.00 87.19 80 VAL A N 1
ATOM 633 C CA . VAL A 1 80 ? -21.024 10.660 23.333 1.00 87.19 80 VAL A CA 1
ATOM 634 C C . VAL A 1 80 ? -20.531 10.676 24.777 1.00 87.19 80 VAL A C 1
ATOM 636 O O . VAL A 1 80 ? -20.376 11.744 25.380 1.00 87.19 80 VAL A O 1
ATOM 639 N N . ARG A 1 81 ? -20.362 9.487 25.340 1.00 80.69 81 ARG A N 1
ATOM 640 C CA . ARG A 1 81 ? -19.764 9.253 26.649 1.00 80.69 81 ARG A CA 1
ATOM 641 C C . ARG A 1 81 ? -18.610 8.279 26.449 1.00 80.69 81 ARG A C 1
ATOM 643 O O . ARG A 1 81 ? -18.754 7.359 25.647 1.00 80.69 81 ARG A O 1
ATOM 650 N N . ASP A 1 82 ? -17.502 8.561 27.129 1.00 74.44 82 ASP A N 1
ATOM 651 C CA . ASP A 1 82 ? -16.324 7.687 27.159 1.00 74.44 82 ASP A CA 1
ATOM 652 C C . ASP A 1 82 ? -16.671 6.307 27.734 1.00 74.44 82 ASP A C 1
ATOM 654 O O . ASP A 1 82 ? -17.506 6.252 28.674 1.00 74.44 82 ASP A O 1
#

pLDDT: mean 94.33, std 3.99, range [74.44, 97.62]

Foldseek 3Di:
DVLVVVLVVCCVVPNCDPVSLVSLLLVLLVCCVPCVVVSQVVCVVSVHDDDSVPDDHDDDDVVVVDDPDDDDFDDDPNHTDD

Secondary structure (DSSP, 8-state):
-HHHHHHHHHHHHH-S-HHHHHHHHHHHHHHTTTSHHHHHHHHHHTTPPS-GGGSPPP---GGGG--SS----EEETTEEE-